Protein AF-A0A147B6Q6-F1 (afdb_monomer_lite)

Sequence (164 aa):
LFTGCTPALCQDIAQANITAEPSFIKVAEGSMVKFTCMQMSDYNQTGRLFILRWQGPNGTLGELQEKPDGVRGREK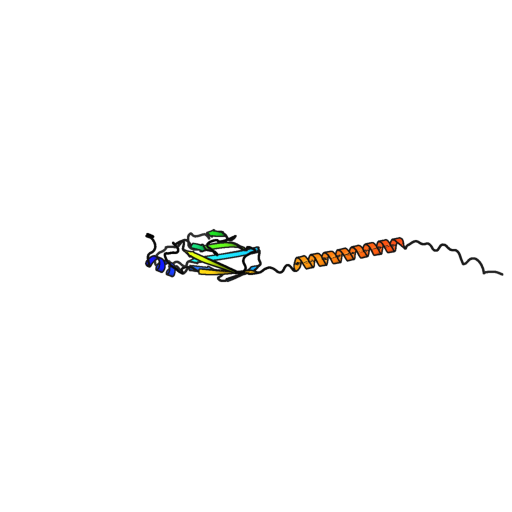VLSGRVASDVSETNYTCMPDVPAACCDGVGVTVTLVVYDVPVYTTHMAVLGGLVLFLALVCLVLHETRRRSYRRVKTADEVDAEWEYV

Organism: NCBI:txid360319

Secondary structure (DSSP, 8-state):
--TT--HHHHHHHHHT-EEEE-SEEEEETT-EEEEEEEE---TTTT-PPPPEEEE-GGG--TT-EEEE-SSTTTEEEEEEEPPTT-SEEEEEEEESS-TTSSTT-SEEEEEEEEPPP-HHHHHHHHHHHHHHHHHHHHHHHHHHHHHTTT---------S-S--

Structure (mmCIF, N/CA/C/O backbone):
data_AF-A0A147B6Q6-F1
#
_entry.id   AF-A0A147B6Q6-F1
#
loop_
_atom_site.group_PDB
_atom_site.id
_atom_site.type_symbol
_atom_site.label_atom_id
_atom_site.label_alt_id
_atom_site.label_comp_id
_atom_site.label_asym_id
_atom_site.label_entity_id
_atom_site.label_seq_id
_atom_site.pdbx_PDB_ins_code
_atom_site.Cartn_x
_atom_site.Cartn_y
_atom_site.Cartn_z
_atom_site.occupancy
_atom_site.B_iso_or_equiv
_atom_site.auth_seq_id
_atom_site.auth_comp_id
_atom_site.auth_asym_id
_atom_site.auth_atom_id
_atom_site.pdbx_PDB_model_num
ATOM 1 N N . LEU A 1 1 ? -18.249 18.015 21.841 1.00 40.69 1 LEU A N 1
ATOM 2 C CA . LEU A 1 1 ? -18.301 16.916 22.832 1.00 40.69 1 LEU A CA 1
ATOM 3 C C . LEU A 1 1 ? -18.527 15.619 22.068 1.00 40.69 1 LEU A C 1
ATOM 5 O O . LEU A 1 1 ? -19.635 15.375 21.613 1.00 40.69 1 LEU A O 1
ATOM 9 N N . PHE A 1 2 ? -17.451 14.871 21.810 1.00 45.31 2 PHE A N 1
ATOM 10 C CA . PHE A 1 2 ? -17.488 13.599 21.086 1.00 45.31 2 PHE A CA 1
ATOM 11 C C . PHE A 1 2 ? -18.059 12.522 22.013 1.00 45.31 2 PHE A C 1
ATOM 13 O O . PHE A 1 2 ? -17.339 11.933 22.808 1.00 45.31 2 PHE A O 1
ATOM 20 N N . THR A 1 3 ? -19.365 12.282 21.946 1.00 51.16 3 THR A N 1
ATOM 21 C CA . THR A 1 3 ? -20.088 11.335 22.816 1.00 51.16 3 THR A CA 1
ATOM 22 C C . THR A 1 3 ? -19.836 9.855 22.486 1.00 51.16 3 THR A C 1
ATOM 24 O O . THR A 1 3 ? -20.531 8.992 23.009 1.00 51.16 3 THR A O 1
ATOM 27 N N . GLY A 1 4 ? -18.851 9.544 21.636 1.00 61.03 4 GLY A N 1
ATOM 28 C CA . GLY A 1 4 ? -18.567 8.183 21.165 1.00 61.03 4 GLY A CA 1
ATOM 29 C C . GLY A 1 4 ? -17.226 7.587 21.604 1.00 61.03 4 GLY A C 1
ATOM 30 O O . GLY A 1 4 ? -17.052 6.382 21.471 1.00 61.03 4 GLY A O 1
ATOM 31 N N . CYS A 1 5 ? -16.287 8.381 22.129 1.00 70.06 5 CYS A N 1
ATOM 32 C CA . CYS A 1 5 ? -14.993 7.860 22.579 1.00 70.06 5 CYS A CA 1
ATOM 33 C C . CYS A 1 5 ? -15.098 7.406 24.036 1.00 70.06 5 CYS A C 1
ATOM 35 O O . CYS A 1 5 ? -15.079 8.231 24.949 1.00 70.06 5 CYS A O 1
ATOM 37 N N . THR A 1 6 ? -15.218 6.101 24.264 1.00 78.19 6 THR A N 1
ATOM 38 C CA . THR A 1 6 ? -15.112 5.515 25.604 1.00 78.19 6 THR A CA 1
ATOM 39 C C . THR A 1 6 ? -13.834 4.682 25.699 1.00 78.19 6 THR A C 1
ATOM 41 O O . THR A 1 6 ? -13.413 4.100 24.699 1.00 78.19 6 THR A O 1
ATOM 44 N N . PRO A 1 7 ? -13.222 4.556 26.888 1.00 77.38 7 PRO A N 1
ATOM 45 C CA . PRO A 1 7 ? -12.092 3.645 27.087 1.00 77.38 7 PRO A CA 1
ATOM 46 C C . PRO A 1 7 ? -12.414 2.199 26.672 1.00 77.38 7 PRO A C 1
ATOM 48 O O . PRO A 1 7 ? -11.552 1.498 26.151 1.00 77.38 7 PRO A O 1
ATOM 51 N N . ALA A 1 8 ? -13.676 1.784 26.841 1.00 78.31 8 ALA A N 1
ATOM 52 C CA . ALA A 1 8 ? -14.172 0.481 26.408 1.00 78.31 8 ALA A CA 1
ATOM 53 C C . ALA A 1 8 ? -14.072 0.293 24.884 1.00 78.31 8 ALA A C 1
ATOM 55 O O . ALA A 1 8 ? -13.637 -0.758 24.437 1.00 78.31 8 ALA A O 1
ATOM 56 N N . LEU A 1 9 ? -14.375 1.326 24.086 1.00 77.50 9 LEU A N 1
ATOM 57 C CA . LEU A 1 9 ? -14.236 1.261 22.629 1.00 77.50 9 LEU A CA 1
ATOM 58 C C . LEU A 1 9 ? -12.782 1.001 22.209 1.00 77.50 9 LEU A C 1
ATOM 60 O O . LEU A 1 9 ? -12.536 0.188 21.325 1.00 77.50 9 LEU A O 1
ATOM 64 N N . CYS A 1 10 ? -11.810 1.657 22.846 1.00 78.00 10 CYS A N 1
ATOM 65 C CA . CYS A 1 10 ? -10.398 1.430 22.528 1.00 78.00 10 CYS A CA 1
ATOM 66 C C . CYS A 1 10 ? -9.938 0.022 22.908 1.00 78.00 10 CYS A C 1
ATOM 68 O O . CYS A 1 10 ? -9.147 -0.581 22.184 1.00 78.00 10 CYS A O 1
ATOM 70 N N . GLN A 1 11 ? -10.456 -0.513 24.014 1.00 80.19 11 GLN A N 1
ATOM 71 C CA . GLN A 1 11 ? -10.189 -1.886 24.424 1.00 80.19 11 GLN A CA 1
ATOM 72 C C . GLN A 1 11 ? -10.804 -2.897 23.444 1.00 80.19 11 GLN A C 1
ATOM 74 O O . GLN A 1 11 ? -10.117 -3.836 23.050 1.00 80.19 11 GLN A O 1
ATOM 79 N N . ASP A 1 12 ? -12.037 -2.664 22.983 1.00 79.75 12 ASP A N 1
ATOM 80 C CA . ASP A 1 12 ? -12.703 -3.498 21.974 1.00 79.75 12 ASP A CA 1
ATOM 81 C C . ASP A 1 12 ? -11.931 -3.498 20.646 1.00 79.75 12 ASP A C 1
ATOM 83 O O . ASP A 1 12 ? -11.765 -4.540 20.012 1.00 79.75 12 ASP A O 1
ATOM 87 N N . ILE A 1 13 ? -11.417 -2.339 20.222 1.00 78.06 13 ILE A N 1
ATOM 88 C CA . ILE A 1 13 ? -10.622 -2.255 18.996 1.00 78.06 13 ILE A CA 1
ATOM 89 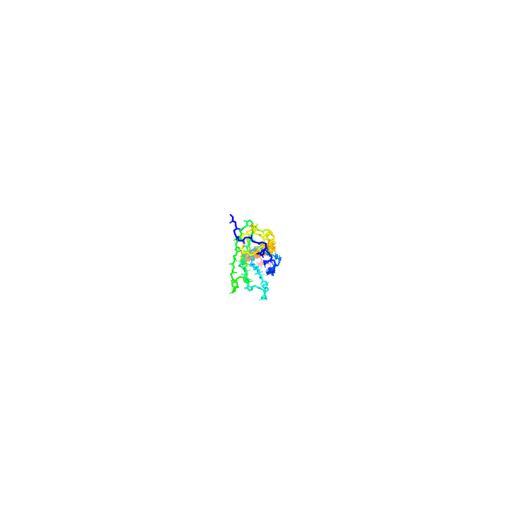C C . ILE A 1 13 ? -9.276 -2.970 19.161 1.00 78.06 13 ILE A C 1
ATOM 91 O O . ILE A 1 13 ? -8.853 -3.690 18.258 1.00 78.06 13 ILE A O 1
ATOM 95 N N . ALA A 1 14 ? -8.606 -2.808 20.305 1.00 78.19 14 ALA A N 1
ATOM 96 C CA . ALA A 1 14 ? -7.364 -3.527 20.583 1.00 78.19 14 ALA A CA 1
ATOM 97 C C . ALA A 1 14 ? -7.576 -5.054 20.565 1.00 78.19 14 ALA A C 1
ATOM 99 O O . ALA A 1 14 ? -6.708 -5.794 20.106 1.00 78.19 14 ALA A O 1
ATOM 100 N N . GLN A 1 15 ? -8.746 -5.526 21.004 1.00 79.12 15 GLN A N 1
ATOM 101 C CA . GLN A 1 15 ? -9.129 -6.939 20.952 1.00 79.12 15 GLN A CA 1
ATOM 102 C C . GLN A 1 15 ? -9.515 -7.428 19.551 1.00 79.12 15 GLN A C 1
ATOM 104 O O . GLN A 1 15 ? -9.399 -8.621 19.283 1.00 79.12 15 GLN A O 1
ATOM 109 N N . ALA A 1 16 ? -9.924 -6.540 18.639 1.00 76.12 16 ALA A N 1
ATOM 110 C CA . ALA A 1 16 ? -10.291 -6.899 17.266 1.00 76.12 16 ALA A CA 1
ATOM 111 C C . ALA A 1 16 ? -9.106 -7.373 16.402 1.00 76.12 16 ALA A C 1
ATOM 113 O O . ALA A 1 16 ? -9.319 -7.753 15.249 1.00 76.12 16 ALA A O 1
ATOM 114 N N . ASN A 1 17 ? -7.879 -7.331 16.945 1.00 82.56 17 ASN A N 1
ATOM 115 C CA . ASN A 1 17 ? -6.646 -7.851 16.353 1.00 82.56 17 ASN A CA 1
ATOM 116 C C . ASN A 1 17 ? -6.568 -7.580 14.844 1.00 82.56 17 ASN A C 1
ATOM 118 O O . ASN A 1 17 ? -6.670 -8.482 14.007 1.00 82.56 17 ASN A O 1
ATOM 122 N N . ILE A 1 18 ? -6.487 -6.293 14.515 1.00 86.50 18 ILE A N 1
ATOM 123 C CA . ILE A 1 18 ? -6.375 -5.824 13.139 1.00 86.50 18 ILE A CA 1
ATOM 124 C C . ILE A 1 18 ? -4.982 -6.190 12.634 1.00 86.50 18 ILE A C 1
ATOM 126 O O . ILE A 1 18 ? -3.989 -5.933 13.311 1.00 86.50 18 ILE A O 1
ATOM 130 N N . THR A 1 19 ? -4.908 -6.777 11.448 1.00 89.81 19 THR A N 1
ATOM 131 C CA . THR A 1 19 ? -3.670 -7.153 10.765 1.00 89.81 19 THR A CA 1
ATOM 132 C C . THR A 1 19 ? -3.687 -6.631 9.333 1.00 89.81 19 THR A C 1
ATOM 134 O O . THR A 1 19 ? -4.749 -6.376 8.763 1.00 89.81 19 THR A O 1
ATOM 137 N N . ALA A 1 20 ? -2.507 -6.447 8.741 1.00 91.75 20 ALA A N 1
ATOM 138 C CA . ALA A 1 20 ? -2.379 -6.033 7.351 1.00 91.75 20 ALA A CA 1
ATOM 139 C C . ALA A 1 20 ? -1.276 -6.817 6.636 1.00 91.75 20 ALA A C 1
ATOM 141 O O . ALA A 1 20 ? -0.190 -7.012 7.182 1.00 91.75 20 ALA A O 1
ATOM 142 N N . GLU A 1 21 ? -1.558 -7.241 5.406 1.00 92.12 21 GLU A N 1
ATOM 143 C CA . GLU A 1 21 ? -0.654 -8.016 4.565 1.00 92.12 21 GLU A CA 1
ATOM 144 C C . GLU A 1 21 ? -0.595 -7.471 3.125 1.00 92.12 21 GLU A C 1
ATOM 146 O O . GLU A 1 21 ? -1.637 -7.166 2.530 1.00 92.12 21 GLU A O 1
ATOM 151 N N . PRO A 1 22 ? 0.603 -7.394 2.518 1.00 93.38 22 PRO A N 1
ATOM 152 C CA . PRO A 1 22 ? 1.914 -7.535 3.165 1.00 93.38 22 PRO A CA 1
ATOM 153 C C . PRO A 1 22 ? 2.207 -6.360 4.117 1.00 93.38 22 PRO A C 1
ATOM 155 O O . PRO A 1 22 ? 1.681 -5.274 3.915 1.00 93.38 22 PRO A O 1
ATOM 158 N N . SER A 1 23 ? 3.065 -6.550 5.127 1.00 92.44 23 SER A N 1
ATOM 159 C CA . SER A 1 23 ? 3.527 -5.466 6.021 1.00 92.44 23 SER A CA 1
ATOM 160 C C . SER A 1 23 ? 4.579 -4.559 5.372 1.00 92.44 23 SER A C 1
ATOM 162 O O . SER A 1 23 ? 4.722 -3.392 5.732 1.00 92.44 23 SER A O 1
ATOM 164 N N . PHE A 1 24 ? 5.301 -5.088 4.387 1.00 94.00 24 PHE A N 1
ATOM 165 C CA . PHE A 1 24 ? 6.293 -4.372 3.602 1.00 94.00 24 PHE A CA 1
ATOM 166 C C . PHE A 1 24 ? 6.262 -4.875 2.163 1.00 94.00 24 PHE A C 1
ATOM 168 O O . PHE A 1 24 ? 6.229 -6.085 1.922 1.00 94.00 24 PHE A O 1
ATOM 175 N N . ILE A 1 25 ? 6.323 -3.960 1.200 1.00 93.12 25 ILE A N 1
ATOM 176 C CA . ILE A 1 25 ? 6.501 -4.314 -0.202 1.00 93.12 25 ILE A CA 1
ATOM 177 C C . ILE A 1 25 ? 7.477 -3.354 -0.877 1.00 93.12 25 ILE A C 1
ATOM 179 O O . ILE A 1 25 ? 7.431 -2.143 -0.671 1.00 93.12 25 ILE A O 1
ATOM 183 N N . LYS A 1 26 ? 8.345 -3.908 -1.725 1.00 92.44 26 LYS A N 1
ATOM 184 C CA . LYS A 1 26 ? 9.218 -3.145 -2.612 1.00 92.44 26 LYS A CA 1
ATOM 185 C C . LYS A 1 26 ? 8.875 -3.474 -4.059 1.00 92.44 26 LYS A C 1
ATOM 187 O O . LYS A 1 26 ? 9.009 -4.628 -4.461 1.00 92.44 26 LYS A O 1
ATOM 192 N N . VAL A 1 27 ? 8.434 -2.485 -4.830 1.00 91.62 27 VAL A N 1
ATOM 193 C CA . VAL A 1 27 ? 7.971 -2.672 -6.216 1.00 91.62 27 VAL A CA 1
ATOM 194 C C . VAL A 1 27 ? 8.542 -1.629 -7.159 1.00 91.62 27 VAL A C 1
ATOM 196 O O . VAL A 1 27 ? 8.928 -0.539 -6.756 1.00 91.62 27 VAL A O 1
ATOM 199 N N . ALA A 1 28 ? 8.587 -1.992 -8.434 1.00 89.06 28 ALA A N 1
ATOM 200 C CA . ALA A 1 28 ? 8.919 -1.082 -9.511 1.00 89.06 28 ALA A CA 1
ATOM 201 C C . ALA A 1 28 ? 7.842 0.001 -9.676 1.00 89.06 28 ALA A C 1
ATOM 203 O O . ALA A 1 28 ? 6.650 -0.285 -9.506 1.00 89.06 28 ALA A O 1
ATOM 204 N N . GLU A 1 29 ? 8.243 1.197 -10.095 1.00 87.94 29 GLU A N 1
ATOM 205 C CA . GLU A 1 29 ? 7.322 2.235 -10.566 1.00 87.94 29 GLU A CA 1
ATOM 206 C C . GLU A 1 29 ? 6.291 1.672 -11.568 1.00 87.94 29 GLU A C 1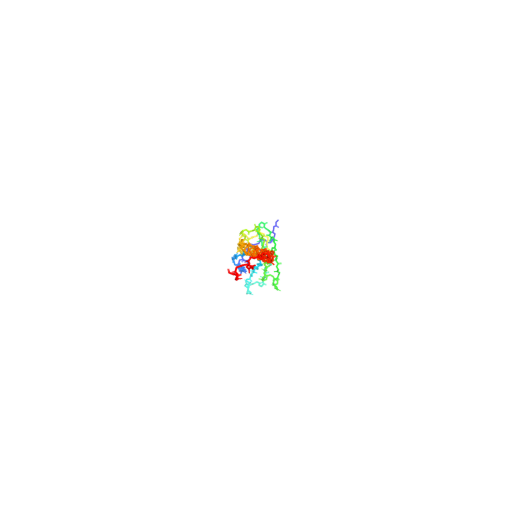
ATOM 208 O O . GLU A 1 29 ? 6.610 0.849 -12.432 1.00 87.94 29 GLU A O 1
ATOM 213 N N . GLY A 1 30 ? 5.025 2.085 -11.437 1.00 87.19 30 GLY A N 1
ATOM 214 C CA . GLY A 1 30 ? 3.939 1.649 -12.319 1.00 87.19 30 GLY A CA 1
ATOM 215 C C . GLY A 1 30 ? 3.433 0.223 -12.069 1.00 87.19 30 GLY A C 1
ATOM 216 O O . GLY A 1 30 ? 2.519 -0.233 -12.765 1.00 87.19 30 GLY A O 1
ATOM 217 N N . SER A 1 31 ? 3.977 -0.479 -11.069 1.00 89.94 31 SER A N 1
ATOM 218 C CA . SER A 1 31 ? 3.482 -1.794 -10.651 1.00 89.94 31 SER A CA 1
ATOM 219 C C . SER A 1 31 ? 2.095 -1.701 -10.018 1.00 89.94 31 SER A C 1
ATOM 221 O O . SER A 1 31 ? 1.730 -0.701 -9.398 1.00 89.94 31 SER A O 1
ATOM 223 N N . MET A 1 32 ? 1.321 -2.779 -10.148 1.00 91.88 32 MET A N 1
ATOM 224 C CA . MET A 1 32 ? 0.082 -2.954 -9.394 1.00 91.88 32 MET A CA 1
ATOM 225 C C . MET A 1 32 ? 0.403 -3.474 -7.995 1.00 91.88 32 MET A C 1
ATOM 227 O O . MET A 1 32 ? 1.108 -4.474 -7.858 1.00 91.88 32 MET A O 1
ATOM 231 N N . VAL A 1 33 ? -0.157 -2.836 -6.971 1.00 92.62 33 VAL A N 1
ATOM 232 C CA . VAL A 1 33 ? -0.048 -3.273 -5.573 1.00 92.62 33 VAL A CA 1
ATOM 233 C C . VAL A 1 33 ? -1.415 -3.609 -4.994 1.00 92.62 33 VAL A C 1
ATOM 235 O O . VAL A 1 33 ? -2.443 -3.062 -5.410 1.00 92.62 33 VAL A O 1
ATOM 238 N N . LYS A 1 34 ? -1.418 -4.527 -4.027 1.00 93.50 34 LYS A N 1
ATOM 239 C CA . LYS A 1 34 ? -2.579 -4.893 -3.218 1.00 93.50 34 LYS A CA 1
ATOM 240 C C . LYS A 1 34 ? -2.127 -5.025 -1.766 1.00 93.50 34 LYS A C 1
ATOM 242 O O . LYS A 1 34 ? -1.280 -5.860 -1.466 1.00 93.50 34 LYS A O 1
ATOM 247 N N . PHE A 1 35 ? -2.736 -4.238 -0.894 1.00 93.56 35 PHE A N 1
ATOM 248 C CA . PHE A 1 35 ? -2.669 -4.386 0.550 1.00 93.56 35 PHE A CA 1
ATOM 249 C C . PHE A 1 35 ? -4.020 -4.848 1.054 1.00 93.56 35 PHE A C 1
ATOM 251 O O . PHE A 1 35 ? -5.067 -4.401 0.585 1.00 93.56 35 PHE A O 1
ATOM 258 N N . THR A 1 36 ? -3.986 -5.748 2.014 1.00 92.06 36 THR A N 1
ATOM 259 C CA . THR A 1 36 ? -5.165 -6.384 2.562 1.00 92.06 36 THR A CA 1
ATOM 260 C C . THR A 1 36 ? -5.140 -6.183 4.055 1.00 92.06 36 THR A C 1
ATOM 262 O O . THR A 1 36 ? -4.182 -6.575 4.705 1.00 92.06 36 THR A O 1
ATOM 265 N N . CYS A 1 37 ? -6.170 -5.550 4.593 1.00 90.56 37 CYS A N 1
ATOM 266 C CA . CYS A 1 37 ? -6.324 -5.381 6.023 1.00 90.56 37 CYS A CA 1
ATOM 267 C C . CYS A 1 37 ? -7.477 -6.239 6.507 1.00 90.56 37 CYS A C 1
ATOM 269 O O . CYS A 1 37 ? -8.555 -6.193 5.919 1.00 90.56 37 CYS A O 1
ATOM 271 N N . MET A 1 38 ? -7.254 -6.997 7.570 1.00 88.44 38 MET A N 1
ATOM 272 C CA . MET A 1 38 ? -8.220 -7.917 8.152 1.00 88.44 38 MET A CA 1
ATOM 273 C C . MET A 1 38 ? -8.373 -7.632 9.641 1.00 88.44 38 MET A C 1
ATOM 275 O O . MET A 1 38 ? -7.449 -7.156 10.289 1.00 88.44 38 MET A O 1
ATOM 279 N N . GLN A 1 39 ? -9.536 -7.953 10.196 1.00 84.81 39 GLN A N 1
ATOM 280 C CA . GLN A 1 39 ? -9.731 -8.019 11.643 1.00 84.81 39 GLN A CA 1
ATOM 281 C C . GLN A 1 39 ? -10.134 -9.437 12.045 1.00 84.81 39 GLN A C 1
ATOM 283 O O . GLN A 1 39 ? -11.011 -10.054 11.426 1.00 84.81 39 GLN A O 1
ATOM 288 N N . MET A 1 40 ? -9.508 -9.954 13.099 1.00 75.56 40 MET A N 1
ATOM 289 C CA . MET A 1 40 ? -9.986 -11.150 13.780 1.00 75.56 40 MET A CA 1
ATOM 290 C C . MET A 1 40 ? -10.940 -10.707 14.886 1.00 75.56 40 MET A C 1
ATOM 292 O O . MET A 1 40 ? -10.525 -10.386 15.993 1.00 75.56 40 MET A O 1
ATOM 296 N N . SER A 1 41 ? -12.241 -10.683 14.594 1.00 66.00 41 SER A N 1
ATOM 297 C CA . SER A 1 41 ? -13.232 -10.565 15.666 1.00 66.00 41 SER A CA 1
ATOM 298 C C . SER A 1 41 ? -13.106 -11.775 16.590 1.00 66.00 41 SER A C 1
ATOM 300 O O . SER A 1 41 ? -13.128 -12.916 16.118 1.00 66.00 41 SER A O 1
ATOM 302 N N . ASP A 1 42 ? -13.032 -11.532 17.901 1.00 53.66 42 ASP A N 1
ATOM 303 C CA . ASP A 1 42 ? -13.356 -12.563 18.879 1.00 53.66 42 ASP A CA 1
ATOM 304 C C . ASP A 1 42 ? -14.858 -12.858 18.752 1.00 53.66 42 ASP A C 1
ATOM 306 O O . ASP A 1 42 ? -15.723 -12.151 19.281 1.00 53.66 42 ASP A O 1
ATOM 310 N N . TYR A 1 43 ? -15.174 -13.882 17.959 1.00 45.62 43 TYR A N 1
ATOM 311 C CA . TYR A 1 43 ? -16.538 -14.337 17.695 1.00 45.62 43 TYR A CA 1
ATOM 312 C C . TYR A 1 43 ? -17.279 -14.707 18.998 1.00 45.62 43 TYR A C 1
ATOM 314 O O . TYR A 1 43 ? -18.504 -14.796 18.993 1.00 45.62 43 TYR A O 1
ATOM 322 N N . ASN A 1 44 ? -16.564 -14.876 20.122 1.00 46.84 44 ASN A N 1
ATOM 323 C CA . ASN A 1 44 ? -17.134 -15.304 21.395 1.00 46.84 44 ASN A CA 1
ATOM 324 C C . ASN A 1 44 ? -17.602 -14.183 22.338 1.00 46.84 44 ASN A C 1
ATOM 326 O O . ASN A 1 44 ? -18.280 -14.516 23.308 1.00 46.84 44 ASN A O 1
ATOM 330 N N . GLN A 1 45 ? -17.297 -12.895 22.109 1.00 50.31 45 GLN A N 1
ATOM 331 C CA . GLN A 1 45 ? -17.607 -11.859 23.121 1.00 50.31 45 GLN A CA 1
ATOM 332 C C . GLN A 1 45 ? -18.527 -10.716 22.668 1.00 50.31 45 GLN A C 1
ATOM 334 O O . GLN A 1 45 ? -19.326 -10.247 23.478 1.00 50.31 45 GLN A O 1
ATOM 339 N N . THR A 1 46 ? -18.498 -10.277 21.403 1.00 54.62 46 THR A N 1
ATOM 340 C CA . THR A 1 46 ? -19.322 -9.118 20.974 1.00 54.62 46 THR A CA 1
ATOM 341 C C . THR A 1 46 ? -19.972 -9.242 19.597 1.00 54.62 46 THR A C 1
ATOM 343 O O . THR A 1 46 ? -20.961 -8.552 19.344 1.00 54.62 46 THR A O 1
ATOM 346 N N . GLY A 1 47 ? -19.457 -10.089 18.695 1.00 57.97 47 GLY A N 1
ATOM 347 C CA . GLY A 1 47 ? -19.975 -10.237 17.324 1.00 57.97 47 GLY A CA 1
ATOM 348 C C . GLY A 1 47 ? -19.926 -8.953 16.478 1.00 57.97 47 GLY A C 1
ATOM 349 O O . GLY A 1 47 ? -20.580 -8.874 15.437 1.00 57.97 47 GLY A O 1
ATOM 350 N N . ARG A 1 48 ? -19.193 -7.923 16.923 1.00 67.25 48 ARG A N 1
ATOM 351 C CA . ARG A 1 48 ? -19.113 -6.615 16.264 1.00 67.25 48 ARG A CA 1
ATOM 352 C C . ARG A 1 48 ? -17.846 -6.537 15.421 1.00 67.25 48 ARG A C 1
ATOM 354 O O . ARG A 1 48 ? -16.746 -6.702 15.931 1.00 67.25 48 ARG A O 1
ATOM 361 N N . LEU A 1 49 ? -18.024 -6.268 14.132 1.00 75.44 49 LEU A N 1
ATOM 362 C CA . LEU A 1 49 ? -16.944 -5.943 13.206 1.00 75.44 49 LEU A CA 1
ATOM 363 C C . LEU A 1 49 ? -16.870 -4.428 13.053 1.00 75.44 49 LEU A C 1
ATOM 365 O O . LEU A 1 49 ? -17.888 -3.777 12.803 1.00 75.44 49 LEU A O 1
ATOM 369 N N . PHE A 1 50 ? -15.668 -3.871 13.160 1.00 79.62 50 PHE A N 1
ATOM 370 C CA . PHE A 1 50 ? -15.449 -2.464 12.852 1.00 79.62 50 PHE A CA 1
ATOM 371 C C . PHE A 1 50 ? -15.405 -2.245 11.341 1.00 79.62 50 PHE A C 1
ATOM 373 O O . PHE A 1 50 ? -14.975 -3.112 10.583 1.00 79.62 50 PHE A O 1
ATOM 380 N N . ILE A 1 51 ? -15.845 -1.079 10.879 1.00 83.44 51 ILE A N 1
ATOM 381 C CA . ILE A 1 51 ? -15.601 -0.681 9.493 1.00 83.44 51 ILE A CA 1
ATOM 382 C C . ILE A 1 51 ? -14.125 -0.302 9.403 1.00 83.44 51 ILE A C 1
ATOM 384 O O . ILE A 1 51 ? -13.683 0.568 10.141 1.00 83.44 51 ILE A O 1
ATOM 388 N N . LEU A 1 52 ? -13.362 -0.965 8.538 1.00 86.88 52 LEU A N 1
ATOM 389 C CA . LEU A 1 52 ? -11.946 -0.668 8.323 1.00 86.88 52 LEU A CA 1
ATOM 390 C C . LEU A 1 52 ? -11.773 0.372 7.209 1.00 86.88 52 LEU A C 1
ATOM 392 O O . LEU A 1 52 ? -12.506 0.367 6.212 1.00 86.88 52 LEU A O 1
ATOM 396 N N . ARG A 1 53 ? -10.765 1.225 7.372 1.00 88.25 53 ARG A N 1
ATOM 397 C CA . ARG A 1 53 ? -10.340 2.254 6.422 1.00 88.25 53 ARG A CA 1
ATOM 398 C C . ARG A 1 53 ? -8.821 2.308 6.334 1.00 88.25 53 ARG A C 1
ATOM 400 O O . ARG A 1 53 ? -8.113 2.066 7.309 1.00 88.25 53 ARG A O 1
ATOM 407 N N . TRP A 1 54 ? -8.337 2.686 5.168 1.00 91.19 54 TRP A N 1
ATOM 408 C CA . TRP A 1 54 ? -6.947 2.990 4.908 1.00 91.19 54 TRP A CA 1
ATOM 409 C C . TRP A 1 54 ? -6.710 4.491 5.005 1.00 91.19 54 TRP A C 1
ATOM 411 O O . TRP A 1 54 ? -7.508 5.313 4.553 1.00 91.19 54 TRP A O 1
ATOM 421 N N . GLN A 1 55 ? -5.570 4.846 5.576 1.00 90.12 55 GLN A N 1
ATOM 422 C CA . GLN A 1 55 ? -5.044 6.195 5.596 1.00 90.12 55 GLN A CA 1
ATOM 423 C C . GLN A 1 55 ? -3.654 6.169 4.976 1.00 90.12 55 GLN A C 1
ATOM 425 O O . GLN A 1 55 ? -2.781 5.438 5.432 1.00 90.12 55 GLN A O 1
ATOM 430 N N . GLY A 1 56 ? -3.458 6.941 3.914 1.00 88.19 56 GLY A N 1
ATOM 431 C CA . GLY A 1 56 ? -2.142 7.121 3.315 1.00 88.19 56 GLY A CA 1
ATOM 432 C C . GLY A 1 56 ? -1.425 8.361 3.855 1.00 88.19 56 GLY A C 1
ATOM 433 O O . GLY A 1 56 ? -1.903 9.009 4.799 1.00 88.19 56 GLY A O 1
ATOM 434 N N . PRO A 1 57 ? -0.280 8.718 3.256 1.00 82.75 57 PRO A N 1
ATOM 435 C CA . PRO A 1 57 ? 0.519 9.856 3.683 1.00 82.75 57 PRO A CA 1
ATOM 436 C C . PRO A 1 57 ? -0.304 11.144 3.569 1.00 82.75 57 PRO A C 1
ATOM 438 O O . PRO A 1 57 ? -1.078 11.341 2.626 1.00 82.75 57 PRO A O 1
ATOM 441 N N . ASN A 1 58 ? -0.176 12.020 4.567 1.00 83.12 58 ASN A N 1
ATOM 442 C CA . ASN A 1 58 ? -0.930 13.278 4.662 1.00 83.12 58 ASN A CA 1
ATOM 443 C C . ASN A 1 58 ? -2.466 13.107 4.616 1.00 83.12 58 ASN A C 1
ATOM 445 O O . ASN A 1 58 ? -3.187 14.050 4.302 1.00 83.12 58 ASN A O 1
ATOM 449 N N . GLY A 1 59 ? -2.982 11.909 4.926 1.00 80.94 59 GLY A N 1
ATOM 450 C CA . GLY A 1 59 ? -4.417 11.618 4.919 1.00 80.94 59 GLY A CA 1
ATOM 451 C C . GLY A 1 59 ? -5.010 11.331 3.537 1.00 80.94 59 GLY A C 1
ATOM 452 O O . GLY A 1 59 ? -6.230 11.239 3.421 1.00 80.94 59 GLY A O 1
ATOM 453 N N . THR A 1 60 ? -4.181 11.164 2.503 1.00 84.56 60 THR A N 1
ATOM 454 C CA . THR A 1 60 ? -4.628 10.873 1.131 1.00 84.56 60 THR A CA 1
ATOM 455 C C . THR A 1 60 ? -4.131 9.506 0.673 1.00 84.56 60 THR A C 1
ATOM 457 O O . THR A 1 60 ? -3.059 9.071 1.078 1.00 84.56 60 THR A O 1
ATOM 460 N N . LEU A 1 61 ? -4.903 8.811 -0.166 1.00 86.31 61 LEU A N 1
ATOM 461 C CA . LEU A 1 61 ? -4.509 7.503 -0.713 1.00 86.31 61 LEU A CA 1
ATOM 462 C C . LEU A 1 61 ? -3.719 7.609 -2.028 1.00 86.31 61 LEU A C 1
ATOM 464 O O . LEU A 1 61 ? -3.211 6.600 -2.520 1.00 86.31 61 LEU A O 1
ATOM 468 N N . GLY A 1 62 ? -3.589 8.820 -2.579 1.00 84.88 62 GLY A N 1
ATOM 469 C CA . GLY A 1 62 ? -3.001 9.045 -3.897 1.00 84.88 62 GLY A CA 1
ATOM 470 C C . GLY A 1 62 ? -3.796 8.318 -4.983 1.00 84.88 62 GLY A C 1
ATOM 471 O O . GLY A 1 62 ? -5.017 8.444 -5.055 1.00 84.88 62 GLY A O 1
ATOM 472 N N . GLU A 1 63 ? -3.100 7.534 -5.806 1.00 84.62 63 GLU A N 1
ATOM 473 C CA . GLU A 1 63 ? -3.695 6.728 -6.883 1.00 84.62 63 GLU A CA 1
ATOM 474 C C . GLU A 1 63 ? -4.270 5.379 -6.411 1.00 84.62 63 GLU A C 1
ATOM 476 O O . GLU A 1 63 ? -4.936 4.677 -7.180 1.00 84.62 63 GLU A O 1
ATOM 481 N N . LEU A 1 64 ? -4.032 4.993 -5.152 1.00 88.00 64 LEU A N 1
ATOM 482 C CA . LEU A 1 64 ? -4.561 3.750 -4.602 1.00 88.00 64 LEU A CA 1
ATOM 483 C C . LEU A 1 64 ? -6.030 3.913 -4.209 1.00 88.00 64 LEU A C 1
ATOM 485 O O . LEU A 1 64 ? -6.446 4.933 -3.663 1.00 88.00 64 LEU A O 1
ATOM 489 N N . GLN A 1 65 ? -6.823 2.873 -4.457 1.00 90.25 65 GLN A N 1
ATOM 490 C CA . GLN A 1 65 ? -8.254 2.873 -4.178 1.00 90.25 65 GLN A CA 1
ATOM 491 C C . GLN A 1 65 ? -8.626 1.774 -3.198 1.00 90.25 65 GLN A C 1
ATOM 493 O O . GLN A 1 65 ? -8.168 0.629 -3.293 1.00 90.25 65 GLN A O 1
ATOM 498 N N . GLU A 1 66 ? -9.519 2.120 -2.279 1.00 89.88 66 GLU A N 1
ATOM 499 C CA . GLU A 1 66 ? -10.128 1.147 -1.395 1.00 89.88 66 GLU A CA 1
ATOM 500 C C . GLU A 1 66 ? -11.176 0.318 -2.130 1.00 89.88 66 GLU A C 1
ATOM 502 O O . GLU A 1 66 ? -12.069 0.850 -2.790 1.00 89.88 66 GLU A O 1
ATOM 507 N N . LYS A 1 67 ? -11.126 -0.996 -1.937 1.00 85.25 67 LYS A N 1
ATOM 508 C CA . LYS A 1 67 ? -12.157 -1.921 -2.389 1.00 85.25 67 LYS A CA 1
ATOM 509 C C . LYS A 1 67 ? -12.713 -2.686 -1.189 1.00 85.25 67 LYS A C 1
ATOM 511 O O . LYS A 1 67 ? -11.936 -3.176 -0.365 1.00 85.25 67 LYS A O 1
ATOM 516 N N . PRO A 1 68 ? -14.046 -2.769 -1.044 1.00 72.50 68 PRO A N 1
ATOM 517 C CA . PRO A 1 68 ? -14.647 -3.665 -0.067 1.00 72.50 68 PRO A CA 1
ATOM 518 C C . PRO A 1 68 ? -14.410 -5.115 -0.508 1.00 72.50 68 PRO A C 1
ATOM 520 O O . PRO A 1 68 ? -14.702 -5.446 -1.657 1.00 72.50 68 PRO A O 1
ATOM 523 N N . ASP A 1 69 ? -13.909 -5.969 0.388 1.00 66.00 69 ASP A N 1
ATOM 524 C CA . ASP A 1 69 ? -13.769 -7.403 0.110 1.00 66.00 69 ASP A CA 1
ATOM 525 C C . ASP A 1 69 ? -14.902 -8.179 0.792 1.00 66.00 69 ASP A C 1
ATOM 527 O O . ASP A 1 69 ? -14.859 -8.452 1.989 1.00 66.00 69 ASP A O 1
ATOM 531 N N . GLY A 1 70 ? -15.973 -8.432 0.030 1.00 58.22 70 GLY A N 1
ATOM 532 C CA . GLY A 1 70 ? -17.036 -9.418 0.285 1.00 58.22 70 GLY A CA 1
ATOM 533 C C . GLY A 1 70 ? -17.936 -9.242 1.521 1.00 58.22 70 GLY A C 1
ATOM 534 O O . GLY A 1 70 ? -19.160 -9.259 1.393 1.00 58.22 70 GLY A O 1
ATOM 535 N N . VAL A 1 71 ? -17.374 -9.085 2.721 1.00 64.12 71 VAL A N 1
ATOM 536 C CA . VAL A 1 71 ? -18.085 -9.098 4.007 1.00 64.12 71 VAL A CA 1
ATOM 537 C C . VAL A 1 71 ? -17.827 -7.790 4.749 1.00 64.12 71 VAL A C 1
ATOM 539 O O . VAL A 1 71 ? -16.693 -7.478 5.107 1.00 64.12 71 VAL A O 1
ATOM 542 N N . ARG A 1 72 ? -18.895 -7.014 4.995 1.00 64.25 72 ARG A N 1
ATOM 543 C CA . ARG A 1 72 ? -18.817 -5.697 5.653 1.00 64.25 72 ARG A CA 1
ATOM 544 C C . ARG A 1 72 ? -17.946 -5.752 6.910 1.00 64.25 72 ARG A C 1
ATOM 546 O O . ARG A 1 72 ? -18.248 -6.480 7.850 1.00 64.25 72 ARG A O 1
ATOM 553 N N . GLY A 1 73 ? -16.895 -4.938 6.914 1.00 65.50 73 GLY A N 1
ATOM 554 C CA . GLY A 1 73 ? -16.018 -4.721 8.058 1.00 65.50 73 GLY A CA 1
ATOM 555 C C . GLY A 1 73 ? -14.862 -5.709 8.162 1.00 65.50 73 GLY A C 1
ATOM 556 O O . GLY A 1 73 ? -13.769 -5.281 8.499 1.00 65.50 73 GLY A O 1
ATOM 557 N N . ARG A 1 74 ? -15.038 -6.999 7.848 1.00 77.19 74 ARG A N 1
ATOM 558 C CA . ARG A 1 74 ? -14.023 -8.035 8.137 1.00 77.19 74 ARG A CA 1
ATOM 559 C C . ARG A 1 74 ? -12.677 -7.782 7.463 1.00 77.19 74 ARG A C 1
ATOM 561 O O . ARG A 1 74 ? -11.636 -8.036 8.062 1.00 77.19 74 ARG A O 1
ATOM 568 N N . GLU A 1 75 ? -12.730 -7.300 6.232 1.00 86.19 75 GLU A N 1
ATOM 569 C CA . GLU A 1 75 ? -11.563 -7.085 5.401 1.00 86.19 75 GLU A CA 1
ATOM 570 C C . GLU A 1 75 ? -11.733 -5.825 4.555 1.00 86.19 75 GLU A C 1
ATOM 572 O O . GLU A 1 75 ? -12.840 -5.443 4.156 1.00 86.19 75 GLU A O 1
ATOM 577 N N . LYS A 1 76 ? -10.613 -5.161 4.292 1.00 90.00 76 LYS A N 1
ATOM 578 C CA . LYS A 1 76 ? -10.547 -3.961 3.474 1.00 90.00 76 LYS A CA 1
ATOM 579 C C . LYS A 1 76 ? -9.280 -3.983 2.642 1.00 90.00 76 LYS A C 1
ATOM 581 O O . LYS A 1 76 ? -8.168 -4.007 3.169 1.00 90.00 76 LYS A O 1
ATOM 586 N N . VAL A 1 77 ? -9.456 -3.920 1.331 1.00 91.94 77 VAL A N 1
ATOM 587 C CA . VAL A 1 77 ? -8.351 -3.971 0.379 1.00 91.94 77 VAL A CA 1
ATOM 588 C C . VAL A 1 77 ? -8.014 -2.563 -0.091 1.00 91.94 77 VAL A C 1
ATOM 590 O O . VAL A 1 77 ? -8.906 -1.799 -0.450 1.00 91.94 77 VAL A O 1
ATOM 593 N N . LEU A 1 78 ? -6.727 -2.239 -0.143 1.00 92.94 78 LEU A N 1
ATOM 594 C CA . LEU A 1 78 ? -6.189 -1.071 -0.830 1.00 92.94 78 LEU A CA 1
ATOM 595 C C . LEU A 1 78 ? -5.427 -1.562 -2.057 1.00 92.94 78 LEU A C 1
ATOM 597 O O . LEU A 1 78 ? -4.500 -2.358 -1.941 1.00 92.94 78 LEU A O 1
ATOM 601 N N . SER A 1 79 ? -5.834 -1.139 -3.249 1.00 93.19 79 SER A N 1
ATOM 602 C CA . SER A 1 79 ? -5.201 -1.599 -4.487 1.00 93.19 79 SER A CA 1
ATOM 603 C C . SER A 1 79 ? -5.144 -0.501 -5.528 1.00 93.19 79 SER A C 1
ATOM 605 O O . SER A 1 79 ? -6.039 0.339 -5.605 1.00 93.19 79 SER A O 1
ATOM 607 N N . GLY A 1 80 ? -4.119 -0.532 -6.365 1.00 91.94 80 GLY A N 1
ATOM 608 C CA . GLY A 1 80 ? -3.949 0.456 -7.418 1.00 91.94 80 GLY A CA 1
ATOM 609 C C . GLY A 1 80 ? -2.589 0.348 -8.075 1.00 91.94 80 GLY A C 1
ATOM 610 O O . GLY A 1 80 ? -1.815 -0.571 -7.791 1.00 91.94 80 GLY A O 1
ATOM 611 N N . ARG A 1 81 ? -2.332 1.291 -8.976 1.00 90.56 81 ARG A N 1
ATOM 612 C CA . ARG A 1 81 ? -1.020 1.475 -9.579 1.00 90.56 81 ARG A CA 1
ATOM 613 C C . ARG A 1 81 ? -0.209 2.424 -8.702 1.00 90.56 81 ARG A C 1
ATOM 615 O O . ARG A 1 81 ? -0.764 3.347 -8.116 1.00 90.56 81 ARG A O 1
ATOM 622 N N . VAL A 1 82 ? 1.080 2.142 -8.571 1.00 86.69 82 VAL A N 1
ATOM 623 C CA . VAL A 1 82 ? 1.999 2.974 -7.794 1.00 86.69 82 VAL A CA 1
ATOM 624 C C . VAL A 1 82 ? 2.477 4.151 -8.636 1.00 86.69 82 VAL A C 1
ATOM 626 O O . VAL A 1 82 ? 2.935 3.947 -9.765 1.00 86.69 82 VAL A O 1
ATOM 629 N N . ALA A 1 83 ? 2.376 5.350 -8.065 1.00 80.81 83 ALA A N 1
ATOM 630 C CA . ALA A 1 83 ? 2.807 6.592 -8.686 1.00 80.81 83 ALA A CA 1
ATOM 631 C C . ALA A 1 83 ? 4.342 6.730 -8.711 1.00 80.81 83 ALA A C 1
ATOM 633 O O . ALA A 1 83 ? 5.056 6.164 -7.883 1.00 80.81 83 ALA A O 1
ATOM 634 N N . SER A 1 84 ? 4.813 7.494 -9.695 1.00 69.44 84 SER A N 1
ATOM 635 C CA . SER A 1 84 ? 6.218 7.780 -10.024 1.00 69.44 84 SER A CA 1
ATOM 636 C C . SER A 1 84 ? 6.984 8.546 -8.944 1.00 69.44 84 SER A C 1
ATOM 638 O O . SER A 1 84 ? 8.189 8.400 -8.778 1.00 69.44 84 SER A O 1
ATOM 640 N N . ASP A 1 85 ? 6.279 9.383 -8.193 1.00 68.75 85 ASP A N 1
ATOM 641 C CA . ASP A 1 85 ? 6.836 10.420 -7.329 1.00 68.75 85 ASP A CA 1
ATOM 642 C C . ASP A 1 85 ? 7.108 9.960 -5.889 1.00 68.75 85 ASP A C 1
ATOM 644 O O . ASP A 1 85 ? 7.529 10.752 -5.044 1.00 68.75 85 ASP A O 1
ATOM 648 N N . VAL A 1 86 ? 6.880 8.681 -5.592 1.00 67.50 86 VAL A N 1
ATOM 649 C CA . VAL A 1 86 ? 6.908 8.145 -4.232 1.00 67.50 86 VAL A CA 1
ATOM 650 C C . VAL A 1 86 ? 8.111 7.231 -4.045 1.00 67.50 86 VAL A C 1
ATOM 652 O O . VAL A 1 86 ? 8.134 6.158 -4.618 1.00 67.50 86 VAL A O 1
ATOM 655 N N . SER A 1 87 ? 9.088 7.584 -3.206 1.00 79.19 87 SER A N 1
ATOM 656 C CA . SER A 1 87 ? 10.224 6.691 -2.900 1.00 79.19 87 SER A CA 1
ATOM 657 C C . SER A 1 87 ? 9.900 5.680 -1.794 1.00 79.19 87 SER A C 1
ATOM 659 O O . SER A 1 87 ? 10.178 4.487 -1.918 1.00 79.19 87 SER A O 1
ATOM 661 N N . GLU A 1 88 ? 9.268 6.146 -0.720 1.00 89.81 88 GLU A N 1
ATOM 662 C CA . GLU A 1 88 ? 8.817 5.337 0.409 1.00 89.81 88 GLU A CA 1
ATOM 663 C C . GLU A 1 88 ? 7.556 5.960 1.011 1.00 89.81 88 GLU A C 1
ATOM 665 O O . GLU A 1 88 ? 7.462 7.175 1.189 1.00 89.81 88 GLU A O 1
ATOM 670 N N . THR A 1 89 ? 6.542 5.148 1.297 1.00 89.94 89 THR A N 1
ATOM 671 C CA . THR A 1 89 ? 5.270 5.619 1.846 1.00 89.94 89 THR A CA 1
ATOM 672 C C . THR A 1 89 ? 4.645 4.605 2.780 1.00 89.94 89 THR A C 1
ATOM 674 O O . THR A 1 89 ? 4.646 3.405 2.523 1.00 89.94 89 THR A O 1
ATOM 677 N N . ASN A 1 90 ? 4.056 5.121 3.854 1.00 92.12 90 ASN A N 1
ATOM 678 C CA . ASN A 1 90 ? 3.363 4.336 4.857 1.00 92.12 90 ASN A CA 1
ATOM 679 C C . ASN A 1 90 ? 1.850 4.486 4.693 1.00 92.12 90 ASN A C 1
ATOM 681 O O . ASN A 1 90 ? 1.323 5.601 4.677 1.00 92.12 90 ASN A O 1
ATOM 685 N N . TYR A 1 91 ? 1.164 3.353 4.599 1.00 91.69 91 TYR A N 1
ATOM 686 C CA . TYR A 1 91 ? -0.290 3.262 4.604 1.00 91.69 91 TYR A CA 1
ATOM 687 C C . TYR A 1 91 ? -0.730 2.571 5.884 1.00 91.69 91 TYR A C 1
ATOM 689 O O . TYR A 1 91 ? -0.295 1.461 6.172 1.00 91.69 91 TYR A O 1
ATOM 697 N N . THR A 1 92 ? -1.612 3.199 6.646 1.00 91.81 92 THR A N 1
ATOM 698 C CA . THR A 1 92 ? -2.114 2.653 7.905 1.00 91.81 92 THR A CA 1
ATOM 699 C C . THR A 1 92 ? -3.554 2.207 7.729 1.00 91.81 92 THR A C 1
ATOM 701 O O . THR A 1 92 ? -4.415 2.998 7.345 1.00 91.81 92 THR A O 1
ATOM 704 N N . CYS A 1 93 ? -3.831 0.940 8.019 1.00 90.50 93 CYS A N 1
ATOM 7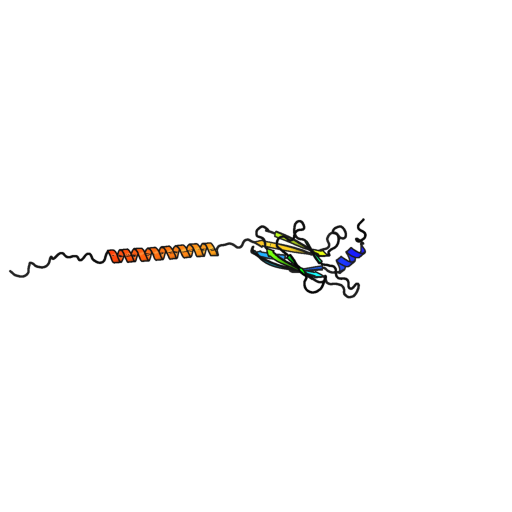05 C CA . CYS A 1 93 ? -5.189 0.453 8.170 1.00 90.50 93 CYS A CA 1
ATOM 706 C C . CYS A 1 93 ? -5.656 0.647 9.610 1.00 90.50 93 CYS A C 1
ATOM 708 O O . CYS A 1 93 ? -4.979 0.235 10.550 1.00 90.50 93 CYS A O 1
ATOM 710 N N . MET A 1 94 ? -6.831 1.238 9.780 1.00 87.81 94 MET A N 1
ATOM 711 C CA . MET A 1 94 ? -7.428 1.504 11.082 1.00 87.81 94 MET A CA 1
ATOM 712 C C . MET A 1 94 ? -8.950 1.354 11.015 1.00 87.81 94 MET A C 1
ATOM 714 O O . MET A 1 94 ? -9.532 1.397 9.927 1.00 87.81 94 MET A O 1
ATOM 718 N N . PRO A 1 95 ? -9.630 1.177 12.153 1.00 85.62 95 PRO A N 1
ATOM 719 C CA . PRO A 1 95 ? -11.079 1.261 12.186 1.00 85.62 95 PRO A CA 1
ATOM 720 C C . PRO A 1 95 ? -11.549 2.698 11.938 1.00 85.62 95 PRO A C 1
ATOM 722 O O . PRO A 1 95 ? -10.874 3.664 12.287 1.00 85.62 95 PRO A O 1
ATOM 725 N N . ASP A 1 96 ? -12.731 2.842 11.348 1.00 81.62 96 ASP A N 1
ATOM 726 C CA . ASP A 1 96 ? -13.381 4.123 11.086 1.00 81.62 96 ASP A CA 1
ATOM 727 C C . ASP A 1 96 ? -14.002 4.686 12.366 1.00 81.62 96 ASP A C 1
ATOM 729 O O . ASP A 1 96 ? -15.210 4.651 12.597 1.00 81.62 96 ASP A O 1
ATOM 733 N N . VAL A 1 97 ? -13.122 5.161 13.241 1.00 76.31 97 VAL A N 1
ATOM 734 C CA . VAL A 1 97 ? -13.445 5.875 14.472 1.00 76.31 97 VAL A CA 1
ATOM 735 C C . VAL A 1 97 ? -12.771 7.248 14.453 1.00 76.31 97 VAL A C 1
ATOM 737 O O . VAL A 1 97 ? -11.759 7.433 13.773 1.00 76.31 97 VAL A O 1
ATOM 740 N N . PRO A 1 98 ? -13.308 8.248 15.173 1.00 68.62 98 PRO A N 1
ATOM 741 C CA . PRO A 1 98 ? -12.652 9.544 15.289 1.00 68.62 98 PRO A CA 1
ATOM 742 C C . PRO A 1 98 ? -11.216 9.377 15.800 1.00 68.62 98 PRO A C 1
ATOM 744 O O . PRO A 1 98 ? -11.006 8.745 16.832 1.00 68.62 98 PRO A O 1
ATOM 747 N N . ALA A 1 99 ? -10.241 9.977 15.109 1.00 62.72 99 ALA A N 1
ATOM 748 C CA . ALA A 1 99 ? -8.815 9.841 15.432 1.00 62.72 99 ALA A CA 1
ATOM 749 C C . ALA A 1 99 ? -8.476 10.225 16.887 1.00 62.72 99 ALA A C 1
ATOM 751 O O . ALA A 1 99 ? -7.565 9.664 17.471 1.00 62.72 99 ALA A O 1
ATOM 752 N N . ALA A 1 100 ? -9.261 11.120 17.497 1.00 64.75 100 ALA A N 1
ATOM 753 C CA . ALA A 1 100 ? -9.106 11.529 18.892 1.00 64.75 100 ALA A CA 1
ATOM 754 C C . ALA A 1 100 ? -9.578 10.483 19.928 1.00 64.75 100 ALA A C 1
ATOM 756 O O . ALA A 1 100 ? -9.471 10.739 21.125 1.00 64.75 100 ALA A O 1
ATOM 757 N N . CYS A 1 101 ? -10.163 9.352 19.506 1.00 69.06 101 CYS A N 1
ATOM 758 C CA . CYS A 1 101 ? -10.646 8.329 20.436 1.00 69.06 101 CYS A CA 1
ATOM 759 C C . CYS A 1 101 ? -9.520 7.445 20.965 1.00 69.06 101 CYS A C 1
ATOM 761 O O . CYS A 1 101 ? -9.459 7.213 22.169 1.00 69.06 101 CYS A O 1
ATOM 763 N N . CYS A 1 102 ? -8.680 6.914 20.076 1.00 71.44 102 CYS A N 1
ATOM 764 C CA . CYS A 1 102 ? -7.686 5.906 20.422 1.00 71.44 102 CYS A CA 1
ATOM 765 C C . CYS A 1 102 ? -6.409 6.161 19.612 1.00 71.44 102 CYS A C 1
ATOM 767 O O . CYS A 1 102 ? -6.319 5.778 18.444 1.00 71.44 102 CYS A O 1
ATOM 769 N N . ASP A 1 103 ? -5.432 6.820 20.232 1.00 65.19 103 ASP A N 1
ATOM 770 C CA . ASP A 1 103 ? -4.135 7.066 19.606 1.00 65.19 103 ASP A CA 1
ATOM 771 C C . ASP A 1 103 ? -3.381 5.742 19.398 1.00 65.19 103 ASP A C 1
ATOM 773 O O . ASP A 1 103 ? -3.324 4.891 20.286 1.00 65.19 103 ASP A O 1
ATOM 777 N N . GLY A 1 104 ? -2.791 5.567 18.212 1.00 65.69 104 GLY A N 1
ATOM 778 C CA . GLY A 1 104 ? -1.933 4.417 17.899 1.00 65.69 104 GLY A CA 1
ATOM 779 C C . GLY A 1 104 ? -2.663 3.129 17.511 1.00 65.69 104 GLY A C 1
ATOM 780 O O . GLY A 1 104 ? -2.036 2.074 17.447 1.00 65.69 104 GLY A O 1
ATOM 781 N N . VAL A 1 105 ? -3.967 3.189 17.233 1.00 74.44 105 VAL A N 1
ATOM 782 C CA . VAL A 1 105 ? -4.745 2.008 16.852 1.00 74.44 105 VAL A CA 1
ATOM 783 C C . VAL A 1 105 ? -4.804 1.856 15.333 1.00 74.44 105 VAL A C 1
ATOM 785 O O . VAL A 1 105 ? -5.549 2.548 14.644 1.00 74.44 105 VAL A O 1
ATOM 788 N N . GLY A 1 106 ? -3.996 0.939 14.807 1.00 81.06 106 GLY A N 1
ATOM 789 C CA . GLY A 1 106 ? -3.934 0.620 13.386 1.00 81.06 106 GLY A CA 1
ATOM 790 C C . GLY A 1 106 ? -2.659 -0.133 13.029 1.00 81.06 106 GLY A C 1
ATOM 791 O O . GLY A 1 106 ? -1.703 -0.165 13.802 1.00 81.06 106 GLY A O 1
ATOM 792 N N . VAL A 1 107 ? -2.646 -0.743 11.850 1.00 89.50 107 VAL A N 1
ATOM 793 C CA . VAL A 1 107 ? -1.479 -1.459 11.329 1.00 89.50 107 VAL A CA 1
ATOM 794 C C . VAL A 1 107 ? -0.949 -0.731 10.117 1.00 89.50 107 VAL A C 1
ATOM 796 O O . VAL A 1 107 ? -1.685 -0.461 9.169 1.00 89.50 107 VAL A O 1
ATOM 799 N N . THR A 1 108 ? 0.339 -0.422 10.156 1.00 92.38 108 THR A N 1
ATOM 800 C CA . THR A 1 108 ? 1.026 0.273 9.074 1.00 92.38 108 THR A CA 1
ATOM 801 C C . THR A 1 108 ? 1.706 -0.720 8.147 1.00 92.38 108 THR A C 1
ATOM 803 O O . THR A 1 108 ? 2.349 -1.669 8.590 1.00 92.38 108 THR A O 1
ATOM 806 N N . VAL A 1 109 ? 1.568 -0.459 6.855 1.00 93.62 109 VAL A N 1
ATOM 807 C CA . VAL A 1 109 ? 2.254 -1.129 5.761 1.00 93.62 109 VAL A CA 1
ATOM 808 C C . VAL A 1 109 ? 3.178 -0.134 5.080 1.00 93.62 109 VAL A C 1
ATOM 810 O O . VAL A 1 109 ? 2.771 0.991 4.784 1.00 93.62 109 VAL A O 1
ATOM 813 N N . THR A 1 110 ? 4.399 -0.564 4.788 1.00 94.06 110 THR A N 1
ATOM 814 C CA . THR A 1 110 ? 5.395 0.257 4.097 1.00 94.06 110 THR A CA 1
ATOM 815 C C . THR A 1 110 ? 5.520 -0.162 2.633 1.00 94.06 110 THR A C 1
ATOM 817 O O . THR A 1 110 ? 5.781 -1.324 2.315 1.00 94.06 110 THR A O 1
ATOM 820 N N . LEU A 1 111 ? 5.339 0.803 1.735 1.00 92.12 111 LEU A N 1
ATOM 821 C CA . LEU A 1 111 ? 5.542 0.692 0.296 1.00 92.12 111 LEU A CA 1
ATOM 822 C C . LEU A 1 111 ? 6.832 1.415 -0.082 1.00 92.12 111 LEU A C 1
ATOM 824 O O . LEU A 1 111 ? 6.933 2.623 0.109 1.00 92.12 111 LEU A O 1
ATOM 828 N N . VAL A 1 112 ? 7.783 0.694 -0.667 1.00 91.94 112 VAL A N 1
ATOM 829 C CA . VAL A 1 112 ? 8.994 1.265 -1.267 1.00 91.94 112 VAL A CA 1
ATOM 830 C C . VAL A 1 112 ? 8.908 1.116 -2.778 1.00 91.94 112 VAL A C 1
ATOM 832 O O . VAL A 1 112 ? 8.691 0.012 -3.285 1.00 91.94 112 VAL A O 1
ATOM 835 N N . VAL A 1 113 ? 9.115 2.210 -3.501 1.00 90.06 113 VAL A N 1
ATOM 836 C CA . VAL A 1 113 ? 9.101 2.213 -4.967 1.00 90.06 113 VAL A CA 1
ATOM 837 C C . VAL A 1 113 ? 10.518 2.419 -5.467 1.00 90.06 113 VAL A C 1
ATOM 839 O O . VAL A 1 113 ? 11.282 3.201 -4.904 1.00 90.06 113 VAL A O 1
ATOM 842 N N . TYR A 1 114 ? 10.896 1.676 -6.500 1.00 87.38 114 TYR A N 1
ATOM 843 C CA . TYR A 1 114 ? 12.175 1.868 -7.167 1.00 87.38 114 TYR A CA 1
ATOM 844 C C . TYR A 1 114 ? 11.986 2.098 -8.662 1.00 87.38 114 TYR A C 1
ATOM 846 O O . TYR A 1 114 ? 11.144 1.464 -9.306 1.00 87.38 114 TYR A O 1
ATOM 854 N N . ASP A 1 115 ? 12.835 2.960 -9.210 1.00 84.06 115 ASP A N 1
ATOM 855 C CA . ASP A 1 115 ? 12.892 3.212 -10.642 1.00 84.06 115 ASP A CA 1
ATOM 856 C C . ASP A 1 115 ? 13.398 1.963 -11.359 1.00 84.06 115 ASP A C 1
ATOM 858 O O . ASP A 1 115 ? 14.452 1.403 -11.029 1.00 84.06 115 ASP A O 1
ATOM 862 N N . VAL A 1 116 ? 12.648 1.508 -12.362 1.00 73.75 116 VAL A N 1
ATOM 863 C CA . VAL A 1 116 ? 13.120 0.420 -13.217 1.00 73.75 116 VAL A CA 1
ATOM 864 C C . VAL A 1 116 ? 14.203 0.985 -14.120 1.00 73.75 116 VAL A C 1
ATOM 866 O O . VAL A 1 116 ? 13.929 1.897 -14.904 1.00 73.75 116 VAL A O 1
ATOM 869 N N . PRO A 1 117 ? 15.429 0.448 -14.081 1.00 67.25 117 PRO A N 1
ATOM 870 C CA . PRO A 1 117 ? 16.464 0.963 -14.943 1.00 67.25 117 PRO A CA 1
ATOM 871 C C . PRO A 1 117 ? 16.121 0.648 -16.406 1.00 67.25 117 PRO A C 1
ATOM 873 O O . PRO A 1 117 ? 16.041 -0.513 -16.819 1.00 67.25 117 PRO A O 1
ATOM 876 N N . VAL A 1 118 ? 15.917 1.696 -17.206 1.00 64.94 118 VAL A N 1
ATOM 877 C CA . VAL A 1 118 ? 15.479 1.616 -18.608 1.00 64.94 118 VAL A CA 1
ATOM 878 C C . VAL A 1 118 ? 16.649 1.242 -19.535 1.00 64.94 118 VAL A C 1
ATOM 880 O O . VAL A 1 118 ? 16.969 1.942 -20.493 1.00 64.94 118 VAL A O 1
ATOM 883 N N . TYR A 1 119 ? 17.342 0.135 -19.264 1.00 60.53 119 TYR A N 1
ATOM 884 C CA . TYR A 1 119 ? 18.448 -0.324 -20.117 1.00 60.53 119 TYR A CA 1
ATOM 885 C C . TYR A 1 119 ? 17.957 -0.973 -21.421 1.00 60.53 119 TYR A C 1
ATOM 887 O O . TYR A 1 119 ? 18.671 -0.979 -22.423 1.00 60.53 119 TYR A O 1
ATOM 895 N N . THR A 1 120 ? 16.730 -1.494 -21.448 1.00 59.16 120 THR A N 1
ATOM 896 C CA . THR A 1 120 ? 16.210 -2.281 -22.577 1.00 59.16 120 THR A CA 1
ATOM 897 C C . THR A 1 120 ? 15.902 -1.439 -23.814 1.00 59.16 120 THR A C 1
ATOM 899 O O . THR A 1 120 ? 16.209 -1.864 -24.926 1.00 59.16 120 THR A O 1
ATOM 902 N N . THR A 1 121 ? 15.363 -0.228 -23.654 1.00 61.75 121 THR A N 1
ATOM 903 C CA . THR A 1 121 ? 15.050 0.648 -24.796 1.00 61.75 121 THR A CA 1
ATOM 904 C C . THR A 1 121 ? 16.313 1.227 -25.424 1.00 61.75 121 THR A C 1
ATOM 906 O O . THR A 1 121 ? 16.432 1.238 -26.645 1.00 61.75 121 THR A O 1
ATOM 909 N N . HIS A 1 122 ? 17.300 1.615 -24.615 1.00 65.44 122 HIS A N 1
ATOM 910 C CA . HIS A 1 122 ? 18.584 2.118 -25.103 1.00 65.44 122 HIS A CA 1
ATOM 911 C C . HIS A 1 122 ? 19.348 1.047 -25.888 1.00 65.44 122 HIS A C 1
ATOM 913 O O . HIS A 1 122 ? 19.841 1.326 -26.977 1.00 65.44 122 HIS A O 1
ATOM 919 N N . MET A 1 123 ? 19.380 -0.197 -25.396 1.00 69.12 123 MET A N 1
ATOM 920 C CA . MET A 1 123 ? 20.016 -1.308 -26.112 1.00 69.12 123 MET A CA 1
ATOM 921 C C . MET A 1 123 ? 19.278 -1.677 -27.403 1.00 69.12 123 MET A C 1
ATOM 923 O O . MET A 1 123 ? 19.925 -1.969 -28.406 1.00 69.12 123 MET A O 1
ATOM 927 N N . ALA A 1 124 ? 17.943 -1.619 -27.418 1.00 72.88 124 ALA A N 1
ATOM 928 C CA . ALA A 1 124 ? 17.160 -1.855 -28.630 1.00 72.88 124 ALA A CA 1
ATOM 929 C C . ALA A 1 124 ? 17.377 -0.756 -29.683 1.00 72.88 124 ALA A C 1
ATOM 931 O O . ALA A 1 124 ? 17.547 -1.062 -30.862 1.00 72.88 124 ALA A O 1
ATOM 932 N N . VAL A 1 125 ? 17.429 0.515 -29.268 1.00 78.50 125 VAL A N 1
ATOM 933 C CA . VAL A 1 125 ? 17.708 1.650 -30.161 1.00 78.50 125 VAL A CA 1
ATOM 934 C C . VAL A 1 125 ? 19.136 1.579 -30.698 1.00 78.50 125 VAL A C 1
ATOM 936 O O . VAL A 1 125 ? 19.331 1.701 -31.904 1.00 78.50 125 VAL A O 1
ATOM 939 N N . LEU A 1 126 ? 20.129 1.314 -29.842 1.00 81.06 126 LEU A N 1
ATOM 940 C CA . LEU A 1 126 ? 21.522 1.139 -30.265 1.00 81.06 126 LEU A CA 1
ATOM 941 C C . LEU A 1 126 ? 21.675 -0.064 -31.205 1.00 81.06 126 LEU A C 1
ATOM 943 O O . LEU A 1 126 ? 22.302 0.058 -32.254 1.00 81.06 126 LEU A O 1
ATOM 947 N N . GLY A 1 127 ? 21.051 -1.198 -30.882 1.00 80.81 127 GLY A N 1
ATOM 948 C CA . GLY A 1 127 ? 21.047 -2.386 -31.736 1.00 80.81 127 GLY A CA 1
ATOM 949 C C . GLY A 1 127 ? 20.389 -2.129 -33.095 1.00 80.81 127 GLY A C 1
ATOM 950 O O . GLY A 1 127 ? 20.947 -2.488 -34.132 1.00 80.81 127 GLY A O 1
ATOM 951 N N . GLY A 1 128 ? 19.244 -1.442 -33.109 1.00 84.88 128 GLY A N 1
ATOM 952 C CA . GLY A 1 128 ? 18.559 -1.035 -34.335 1.00 84.88 128 GLY A CA 1
ATOM 953 C C . GLY A 1 128 ? 19.393 -0.078 -35.189 1.00 84.88 128 GLY A C 1
ATOM 954 O O . GLY A 1 128 ? 19.481 -0.257 -36.403 1.00 84.88 128 GLY A O 1
ATOM 955 N N . LEU A 1 129 ? 20.067 0.891 -34.563 1.00 88.75 129 LEU A N 1
ATOM 956 C CA . LEU A 1 129 ? 20.929 1.852 -35.253 1.00 88.75 129 LEU A CA 1
ATOM 957 C C . LEU A 1 129 ? 22.138 1.163 -35.905 1.00 88.75 129 LEU A C 1
ATOM 959 O O . LEU A 1 129 ? 22.466 1.449 -37.055 1.00 88.75 129 LEU A O 1
ATOM 963 N N . VAL A 1 130 ? 22.766 0.212 -35.206 1.00 88.62 130 VAL A N 1
ATOM 964 C CA . VAL A 1 130 ? 23.892 -0.576 -35.735 1.00 88.62 130 VAL A CA 1
ATOM 965 C C . VAL A 1 130 ? 23.458 -1.431 -36.928 1.00 88.62 130 VAL A C 1
ATOM 967 O O . VAL A 1 130 ? 24.144 -1.443 -37.950 1.00 88.62 130 VAL A O 1
ATOM 970 N N . LEU A 1 131 ? 22.305 -2.103 -36.841 1.00 87.62 131 LEU A N 1
ATOM 971 C CA . LEU A 1 131 ? 21.766 -2.897 -37.951 1.00 87.62 131 LEU A CA 1
ATOM 972 C C . LEU A 1 131 ? 21.422 -2.028 -39.166 1.00 87.62 131 LEU A C 1
ATOM 974 O O . LEU A 1 131 ? 21.734 -2.401 -40.298 1.00 87.62 131 LEU A O 1
ATOM 978 N N . PHE A 1 132 ? 20.828 -0.855 -38.941 1.00 88.94 132 PHE A N 1
ATOM 979 C CA . PHE A 1 132 ? 20.520 0.091 -40.009 1.00 88.94 132 PHE A CA 1
ATOM 980 C C . PHE A 1 132 ? 21.791 0.580 -40.716 1.00 88.94 132 PHE A C 1
ATOM 982 O O . PHE A 1 132 ? 21.868 0.543 -41.944 1.00 88.94 132 PHE A O 1
ATOM 989 N N . LEU A 1 133 ? 22.821 0.964 -39.957 1.00 89.31 133 LEU A N 1
ATOM 990 C CA . LEU A 1 133 ? 24.112 1.373 -40.516 1.00 89.31 133 LEU A CA 1
ATOM 991 C C . LEU A 1 133 ? 24.783 0.238 -41.302 1.00 89.31 133 LEU A C 1
ATOM 993 O O . LEU A 1 133 ? 25.292 0.474 -42.397 1.00 89.31 133 LEU A O 1
ATOM 997 N N . ALA A 1 134 ? 24.742 -0.998 -40.795 1.00 89.19 134 ALA A N 1
ATOM 998 C CA . ALA A 1 134 ? 25.285 -2.159 -41.498 1.00 89.19 134 ALA A CA 1
ATOM 999 C C . ALA A 1 134 ? 24.580 -2.401 -42.845 1.00 89.19 134 ALA A C 1
ATOM 1001 O O . ALA A 1 134 ? 25.244 -2.635 -43.857 1.00 89.19 134 ALA A O 1
ATOM 1002 N N . LEU A 1 135 ? 23.248 -2.282 -42.883 1.00 88.88 135 LEU A N 1
ATOM 1003 C CA . LEU A 1 135 ? 22.464 -2.403 -44.115 1.00 88.88 135 LEU A CA 1
ATOM 1004 C C . LEU A 1 135 ? 22.811 -1.308 -45.128 1.00 88.88 135 LEU A C 1
ATOM 1006 O O . LEU A 1 135 ? 23.034 -1.609 -46.300 1.00 88.88 135 LEU A O 1
ATOM 1010 N N . 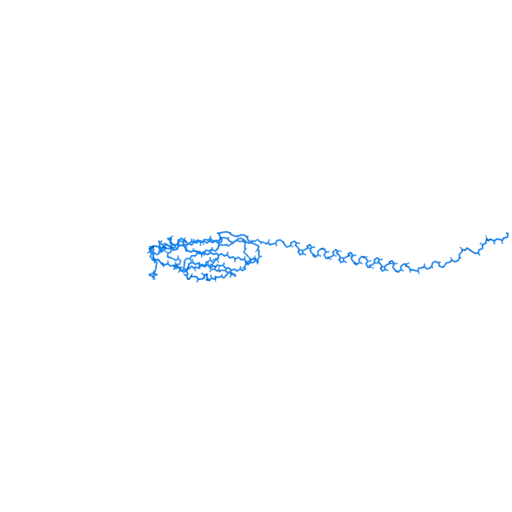VAL A 1 136 ? 22.918 -0.053 -44.686 1.00 88.94 136 VAL A N 1
ATOM 1011 C CA . VAL A 1 136 ? 23.311 1.064 -45.559 1.00 88.94 136 VAL A CA 1
ATOM 1012 C C . VAL A 1 136 ? 24.708 0.833 -46.140 1.00 88.94 136 VAL A C 1
ATOM 1014 O O . VAL A 1 136 ? 24.901 0.985 -47.346 1.00 88.94 136 VAL A O 1
ATOM 1017 N N . CYS A 1 137 ? 25.669 0.393 -45.324 1.00 86.19 137 CYS A N 1
ATOM 1018 C CA . CYS A 1 137 ? 27.015 0.055 -45.786 1.00 86.19 137 CYS A CA 1
ATOM 1019 C C . CYS A 1 137 ? 27.012 -1.065 -46.837 1.00 86.19 137 CYS A C 1
ATOM 1021 O O . CYS A 1 137 ? 27.718 -0.955 -47.841 1.00 86.19 137 CYS A O 1
ATOM 1023 N N . LEU A 1 138 ? 26.205 -2.115 -46.650 1.00 86.38 138 LEU A N 1
ATOM 1024 C CA . LEU A 1 138 ? 26.075 -3.202 -47.626 1.00 86.38 138 LEU A CA 1
ATOM 1025 C C . LEU A 1 138 ? 25.492 -2.710 -48.956 1.00 86.38 138 LEU A C 1
ATOM 1027 O O . LEU A 1 138 ? 26.053 -3.010 -50.010 1.00 86.38 138 LEU A O 1
ATOM 1031 N N . VAL A 1 139 ? 24.430 -1.902 -48.921 1.00 83.94 139 VAL A N 1
ATOM 1032 C CA . VAL A 1 139 ? 23.812 -1.329 -50.129 1.00 83.94 139 VAL A CA 1
ATOM 1033 C C . VAL A 1 139 ? 24.780 -0.393 -50.856 1.00 83.94 139 VAL A C 1
ATOM 1035 O O . VAL A 1 139 ? 24.931 -0.476 -52.077 1.00 83.94 139 VAL A O 1
ATOM 1038 N N . LEU A 1 140 ? 25.492 0.474 -50.130 1.00 82.69 140 LEU A N 1
ATOM 1039 C CA . LEU A 1 140 ? 26.509 1.355 -50.713 1.00 82.69 140 LEU A CA 1
ATOM 1040 C C . LEU A 1 140 ? 27.669 0.560 -51.327 1.00 82.69 140 LEU A C 1
ATOM 1042 O O . LEU A 1 140 ? 28.145 0.889 -52.412 1.00 82.69 140 LEU A O 1
ATOM 1046 N N . HIS A 1 141 ? 28.108 -0.518 -50.678 1.00 78.56 141 HIS A N 1
ATOM 1047 C CA . HIS A 1 141 ? 29.141 -1.390 -51.227 1.00 78.56 141 HIS A CA 1
ATOM 1048 C C . HIS A 1 141 ? 28.660 -2.117 -52.492 1.00 78.56 141 HIS A C 1
ATOM 1050 O O . HIS A 1 141 ? 29.396 -2.207 -53.476 1.00 78.56 141 HIS A O 1
ATOM 1056 N N . GLU A 1 142 ? 27.420 -2.608 -52.509 1.00 76.62 142 GLU A N 1
ATOM 1057 C CA . GLU A 1 142 ? 26.865 -3.317 -53.661 1.00 76.62 142 GLU A CA 1
ATOM 1058 C C . GLU A 1 142 ? 26.616 -2.386 -54.855 1.00 76.62 142 GLU A C 1
ATOM 1060 O O . GLU A 1 142 ? 26.978 -2.718 -55.986 1.00 76.62 142 GLU A O 1
ATOM 1065 N N . THR A 1 143 ? 26.076 -1.189 -54.609 1.00 71.75 143 THR A N 1
ATOM 1066 C CA . THR A 1 143 ? 25.914 -0.145 -55.635 1.00 71.75 143 THR A CA 1
ATOM 1067 C C . THR A 1 143 ? 27.265 0.278 -56.202 1.00 71.75 143 THR A C 1
ATOM 1069 O O . THR A 1 143 ? 27.438 0.290 -57.420 1.00 71.75 143 THR A O 1
ATOM 1072 N N . ARG A 1 144 ? 28.271 0.500 -55.346 1.00 68.62 144 ARG A N 1
ATOM 1073 C CA . ARG A 1 144 ? 29.641 0.801 -55.776 1.00 68.62 144 ARG A CA 1
ATOM 1074 C C . ARG A 1 144 ? 30.243 -0.337 -56.610 1.00 68.62 144 ARG A C 1
ATOM 1076 O O . ARG A 1 144 ? 30.793 -0.079 -57.677 1.00 68.62 144 ARG A O 1
ATOM 1083 N N . ARG A 1 145 ? 30.094 -1.599 -56.191 1.00 63.81 145 ARG A N 1
ATOM 1084 C CA . ARG A 1 145 ? 30.579 -2.774 -56.943 1.00 63.81 145 ARG A CA 1
ATOM 1085 C C . ARG A 1 145 ? 29.917 -2.901 -58.318 1.00 63.81 145 ARG A C 1
ATOM 1087 O O . ARG A 1 145 ? 30.589 -3.274 -59.278 1.00 63.81 145 ARG A O 1
ATOM 1094 N N . ARG A 1 146 ? 28.621 -2.590 -58.429 1.00 58.78 146 ARG A N 1
ATOM 1095 C CA . ARG A 1 146 ? 27.902 -2.582 -59.714 1.00 58.78 146 ARG A CA 1
ATOM 1096 C C . ARG A 1 146 ? 28.388 -1.455 -60.625 1.00 58.78 146 ARG A C 1
ATOM 1098 O O . ARG A 1 146 ? 28.602 -1.714 -61.805 1.00 58.78 146 ARG A O 1
ATOM 1105 N N . SER A 1 147 ? 28.662 -0.267 -60.086 1.00 56.31 147 SER A N 1
ATOM 1106 C CA . SER A 1 147 ? 29.192 0.861 -60.866 1.00 56.31 147 SER A CA 1
ATOM 1107 C C . SER A 1 147 ? 30.594 0.614 -61.437 1.00 56.31 147 SER A C 1
ATOM 1109 O O . SER A 1 147 ? 30.899 1.107 -62.516 1.00 56.31 147 SER A O 1
ATOM 1111 N N . TYR A 1 148 ? 31.440 -0.189 -60.780 1.00 54.31 148 TYR A N 1
ATOM 1112 C CA . TYR A 1 148 ? 32.769 -0.529 -61.315 1.00 54.31 148 TYR A CA 1
ATOM 1113 C C . TYR A 1 148 ? 32.773 -1.674 -62.341 1.00 54.31 148 TYR A C 1
ATOM 1115 O O . TYR A 1 148 ? 33.806 -1.933 -62.959 1.00 54.31 148 TYR A O 1
ATOM 1123 N N . ARG A 1 149 ? 31.648 -2.364 -62.586 1.00 50.38 149 ARG A N 1
ATOM 1124 C CA . ARG A 1 149 ? 31.593 -3.463 -63.563 1.00 50.38 149 ARG A CA 1
ATOM 1125 C C . ARG A 1 149 ? 31.007 -3.011 -64.900 1.00 50.38 149 ARG A C 1
ATOM 1127 O O . ARG A 1 149 ? 29.886 -3.370 -65.239 1.00 50.38 149 ARG A O 1
ATOM 1134 N N . ARG A 1 150 ? 31.824 -2.275 -65.659 1.00 49.53 150 ARG A N 1
ATOM 1135 C CA . ARG A 1 150 ? 32.107 -2.427 -67.107 1.00 49.53 150 ARG A CA 1
ATOM 1136 C C . ARG A 1 150 ? 32.878 -1.194 -67.597 1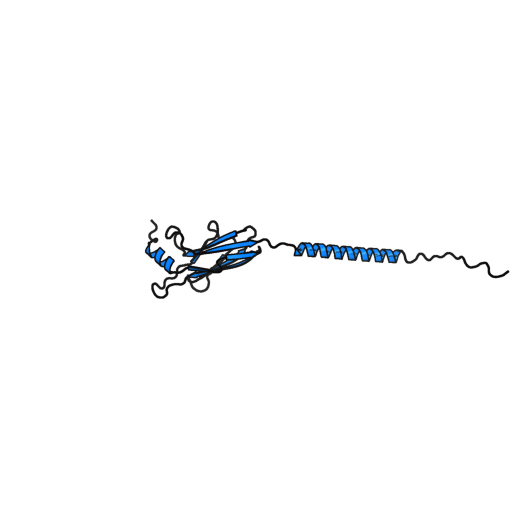.00 49.53 150 ARG A C 1
ATOM 1138 O O . ARG A 1 150 ? 32.394 -0.435 -68.425 1.00 49.53 150 ARG A O 1
ATOM 1145 N N . VAL A 1 151 ? 34.121 -1.037 -67.152 1.00 50.81 151 VAL A N 1
ATOM 1146 C CA . VAL A 1 151 ? 35.130 -0.563 -68.104 1.00 50.81 151 VAL A CA 1
ATOM 1147 C C . VAL A 1 151 ? 35.590 -1.829 -68.814 1.00 50.81 151 VAL A C 1
ATOM 1149 O O . VAL A 1 151 ? 36.320 -2.637 -68.247 1.00 50.81 151 VAL A O 1
ATOM 1152 N N . LYS A 1 152 ? 35.046 -2.080 -70.012 1.00 50.50 152 LYS A N 1
ATOM 1153 C CA . LYS A 1 152 ? 35.750 -2.933 -70.969 1.00 50.50 152 LYS A CA 1
ATOM 1154 C C . LYS A 1 152 ? 37.076 -2.216 -71.201 1.00 50.50 152 LYS A C 1
ATOM 1156 O O . LYS A 1 152 ? 37.058 -1.103 -71.714 1.00 50.50 152 LYS A O 1
ATOM 1161 N N . THR A 1 153 ? 38.187 -2.823 -70.812 1.00 51.78 153 THR A N 1
ATOM 1162 C CA . THR A 1 153 ? 39.474 -2.539 -71.444 1.00 51.78 153 THR A CA 1
ATOM 1163 C C . THR A 1 153 ? 39.340 -2.996 -72.894 1.00 51.78 153 THR A C 1
ATOM 1165 O O . THR A 1 153 ? 39.607 -4.147 -73.224 1.00 51.78 153 THR A O 1
ATOM 1168 N N . ALA A 1 154 ? 38.752 -2.140 -73.724 1.00 50.09 154 ALA A N 1
ATOM 1169 C CA . ALA A 1 154 ? 39.026 -2.146 -75.142 1.00 50.09 154 ALA A CA 1
ATOM 1170 C C . ALA A 1 154 ? 40.282 -1.298 -75.270 1.00 50.09 154 ALA A C 1
ATOM 1172 O O . ALA A 1 154 ? 40.189 -0.084 -75.163 1.00 50.09 154 ALA A O 1
ATOM 1173 N N . ASP A 1 155 ? 41.430 -1.956 -75.342 1.00 44.44 155 ASP A N 1
ATOM 1174 C CA . ASP A 1 155 ? 42.486 -1.508 -76.232 1.00 44.44 155 ASP A CA 1
ATOM 1175 C C . ASP A 1 155 ? 43.251 -2.744 -76.697 1.00 44.44 155 ASP A C 1
ATOM 1177 O O . ASP A 1 155 ? 43.703 -3.583 -75.916 1.00 44.44 155 ASP A O 1
ATOM 1181 N N . GLU A 1 156 ? 43.237 -2.872 -78.014 1.00 48.22 156 GLU A N 1
ATOM 1182 C CA . GLU A 1 156 ? 43.863 -3.875 -78.848 1.00 48.22 156 GLU A CA 1
ATOM 1183 C C . GLU A 1 156 ? 45.379 -3.660 -78.813 1.00 48.22 156 GLU A C 1
ATOM 1185 O O . GLU A 1 156 ? 45.880 -2.713 -79.407 1.00 48.22 156 GLU A O 1
ATOM 1190 N N . VAL A 1 157 ? 46.131 -4.525 -78.138 1.00 52.31 157 VAL A N 1
ATOM 1191 C CA . VAL A 1 157 ? 47.571 -4.671 -78.385 1.00 52.31 157 VAL A CA 1
ATOM 1192 C C . VAL A 1 157 ? 47.890 -6.147 -78.224 1.00 52.31 157 VAL A C 1
ATOM 1194 O O . VAL A 1 157 ? 48.116 -6.578 -77.108 1.00 52.31 157 VAL A O 1
ATOM 1197 N N . ASP A 1 158 ? 47.783 -6.911 -79.313 1.00 46.47 158 ASP A N 1
ATOM 1198 C CA . ASP A 1 158 ? 48.465 -8.203 -79.538 1.00 46.47 158 ASP A CA 1
ATOM 1199 C C . ASP A 1 158 ? 48.164 -8.681 -80.978 1.00 46.47 158 ASP A C 1
ATOM 1201 O O . ASP A 1 158 ? 47.661 -9.777 -81.220 1.00 46.47 158 ASP A O 1
ATOM 1205 N N . ALA A 1 159 ? 48.397 -7.807 -81.963 1.00 46.12 159 ALA A N 1
ATOM 1206 C CA . ALA A 1 159 ? 48.237 -8.125 -83.383 1.00 46.12 159 ALA A CA 1
ATOM 1207 C C . ALA A 1 159 ? 49.331 -7.466 -84.233 1.00 46.12 159 ALA A C 1
ATOM 1209 O O . ALA A 1 159 ? 49.052 -6.759 -85.188 1.00 46.12 159 ALA A O 1
ATOM 1210 N N . GLU A 1 160 ? 50.587 -7.682 -83.866 1.00 48.59 160 GLU A N 1
ATOM 1211 C CA . GLU A 1 160 ? 51.748 -7.567 -84.753 1.00 48.59 160 GLU A CA 1
ATOM 1212 C C . GLU A 1 160 ? 52.874 -8.373 -84.084 1.00 48.59 160 GLU A C 1
ATOM 1214 O O . GLU A 1 160 ? 52.835 -8.556 -82.873 1.00 48.59 160 GLU A O 1
ATOM 1219 N N . TRP A 1 161 ? 53.841 -8.890 -84.843 1.00 52.12 161 TRP A N 1
ATOM 1220 C CA . TRP A 1 161 ? 54.945 -9.773 -84.403 1.00 52.12 161 TRP A CA 1
ATOM 1221 C C . TRP A 1 161 ? 54.661 -11.287 -84.313 1.00 52.12 161 TRP A C 1
ATOM 1223 O O . TRP A 1 161 ? 55.191 -11.975 -83.445 1.00 52.12 161 TRP A O 1
ATOM 1233 N N . GLU A 1 162 ? 53.956 -11.856 -85.287 1.00 43.06 162 GLU A N 1
ATOM 1234 C CA . GLU A 1 162 ? 54.345 -13.181 -85.786 1.00 43.06 162 GLU A CA 1
ATOM 1235 C C . GLU A 1 162 ? 54.448 -13.106 -87.316 1.00 43.06 162 GLU A C 1
ATOM 1237 O O . GLU A 1 162 ? 53.542 -12.599 -87.973 1.00 43.06 162 GLU A O 1
ATOM 1242 N N . TYR A 1 163 ? 55.577 -13.594 -87.846 1.00 43.56 163 TYR A N 1
ATOM 1243 C CA . TYR A 1 163 ? 55.992 -13.673 -89.259 1.00 43.56 163 TYR A CA 1
ATOM 1244 C C . TYR A 1 163 ? 56.582 -12.384 -89.874 1.00 43.56 163 TYR A C 1
ATOM 1246 O O . TYR A 1 163 ? 55.850 -11.554 -90.400 1.00 43.56 163 TYR A O 1
ATOM 1254 N N . VAL A 1 164 ? 57.917 -12.228 -89.830 1.00 38.31 164 VAL A N 1
ATOM 1255 C CA . VAL A 1 164 ? 58.892 -12.455 -90.935 1.00 38.31 164 VAL A CA 1
ATOM 1256 C C . VAL A 1 164 ? 60.305 -12.458 -90.351 1.00 38.31 164 VAL A C 1
ATOM 1258 O O . VAL A 1 164 ? 60.634 -11.517 -89.597 1.00 38.31 164 VAL A O 1
#

pLDDT: mean 76.15, std 15.26, range [38.31, 94.06]

Radius of gyration: 36.7 Å; chains: 1; bounding box: 79×32×118 Å

Foldseek 3Di:
DPPPQDPVVQVQLVQQAKDKPPQEDEEEAFDKDKMKIFTRHPCPDDVDAFQKDKAWPPRDLPQWDKDDDDDGRGMIMIIGTHHPPDQKIKMWMAGPDPCVRHPPRTRIHMYGYDYDPPPPVVCVVVVVVVVVVVVVVVVVVVVVVVVPPDPPPPDDDDPDDDDD